Protein AF-A0A9P6Q912-F1 (afdb_monomer_lite)

Radius of gyration: 28.04 Å; chains: 1; bounding box: 73×40×48 Å

Organism: NCBI:txid1343610

Structure (mmCIF, N/CA/C/O backbone):
data_AF-A0A9P6Q912-F1
#
_entry.id   AF-A0A9P6Q912-F1
#
loop_
_atom_site.group_PDB
_atom_site.id
_atom_site.type_symbol
_atom_site.label_atom_id
_atom_site.label_alt_id
_atom_site.label_comp_id
_atom_site.label_asym_id
_atom_site.label_entity_id
_atom_site.label_seq_id
_atom_site.pdbx_PDB_ins_code
_atom_site.Cartn_x
_atom_site.Cartn_y
_atom_site.Cartn_z
_atom_site.occupancy
_atom_site.B_iso_or_equiv
_atom_site.auth_seq_id
_atom_site.auth_comp_id
_atom_site.auth_asym_id
_atom_site.auth_atom_id
_atom_site.pdbx_PDB_model_num
ATOM 1 N N . MET A 1 1 ? -23.968 -30.724 22.786 1.00 49.62 1 MET A N 1
ATOM 2 C CA . MET A 1 1 ? -22.893 -30.158 21.944 1.00 49.62 1 MET A CA 1
ATOM 3 C C . MET A 1 1 ? -22.633 -28.729 22.403 1.00 49.62 1 MET A C 1
ATOM 5 O O . MET A 1 1 ? -23.477 -27.882 22.161 1.00 49.62 1 MET A O 1
ATOM 9 N N . GLY A 1 2 ? -21.505 -28.492 23.082 1.00 57.62 2 GLY A N 1
ATOM 10 C CA . GLY A 1 2 ? -20.896 -27.159 23.206 1.00 57.62 2 GLY A CA 1
ATOM 11 C C . GLY A 1 2 ? -21.411 -26.204 24.291 1.00 57.62 2 GLY A C 1
ATOM 12 O O . GLY A 1 2 ? -21.671 -25.052 23.974 1.00 57.62 2 GLY A O 1
ATOM 13 N N . GLU A 1 3 ? -21.489 -26.625 25.555 1.00 60.38 3 GLU A N 1
ATOM 14 C CA . GLU A 1 3 ? -21.850 -25.753 26.697 1.00 60.38 3 GLU A CA 1
ATOM 15 C C . GLU A 1 3 ? -20.622 -25.309 27.532 1.00 60.38 3 GLU A C 1
ATOM 17 O O . GLU A 1 3 ? -20.737 -24.954 28.697 1.00 60.38 3 GLU A O 1
ATOM 22 N N . TYR A 1 4 ? -19.419 -25.338 26.936 1.00 69.75 4 TYR A N 1
ATOM 23 C CA . TYR A 1 4 ? -18.143 -25.006 27.604 1.00 69.75 4 TYR A CA 1
ATOM 24 C C . TYR A 1 4 ? -17.442 -23.760 27.038 1.00 69.75 4 TYR A C 1
ATOM 26 O O . TYR A 1 4 ? -16.314 -23.453 27.423 1.00 69.75 4 TYR A O 1
ATOM 34 N N . LEU A 1 5 ? -18.062 -23.045 26.092 1.00 78.38 5 LEU A N 1
ATOM 35 C CA . LEU A 1 5 ? -17.448 -21.870 25.473 1.00 78.38 5 LEU A CA 1
ATOM 36 C C . LEU A 1 5 ? -17.877 -20.597 26.208 1.00 78.38 5 LEU A C 1
ATOM 38 O O . LEU A 1 5 ? -18.986 -20.103 26.007 1.00 78.38 5 LEU A O 1
ATOM 42 N N . HIS A 1 6 ? -16.977 -20.037 27.016 1.00 82.69 6 HIS A N 1
ATOM 43 C CA . HIS A 1 6 ? -17.162 -18.701 27.578 1.00 82.69 6 HIS A CA 1
ATOM 44 C C . HIS A 1 6 ? -17.141 -17.662 26.454 1.00 82.69 6 HIS A C 1
ATOM 46 O O . HIS A 1 6 ? -16.102 -17.386 25.853 1.00 82.69 6 HIS A O 1
ATOM 52 N N . LYS A 1 7 ? -18.312 -17.100 26.149 1.00 87.38 7 LYS A N 1
ATOM 53 C CA . LYS A 1 7 ? -18.457 -16.029 25.166 1.00 87.38 7 LYS A CA 1
ATOM 54 C C . LYS A 1 7 ? -18.007 -14.708 25.776 1.00 87.38 7 LYS A C 1
ATOM 56 O O . LYS A 1 7 ? -18.707 -14.130 26.603 1.00 87.38 7 LYS A O 1
ATOM 61 N N . ASP A 1 8 ? -16.836 -14.241 25.359 1.00 92.31 8 ASP A N 1
ATOM 62 C CA . ASP A 1 8 ? -16.378 -12.893 25.677 1.00 92.31 8 ASP A CA 1
ATOM 63 C C . ASP A 1 8 ? -17.037 -11.883 24.716 1.00 92.31 8 ASP A C 1
ATOM 65 O O . ASP A 1 8 ? -16.787 -11.932 23.502 1.00 92.31 8 ASP A O 1
ATOM 69 N N . PRO A 1 9 ? -17.849 -10.935 25.222 1.00 93.88 9 PRO A N 1
ATOM 70 C CA . PRO A 1 9 ? -18.492 -9.929 24.385 1.00 93.88 9 PRO A CA 1
ATOM 71 C C . PRO A 1 9 ? -17.495 -9.020 23.650 1.00 93.88 9 PRO A C 1
ATOM 73 O O . PRO A 1 9 ? -17.844 -8.451 22.614 1.00 93.88 9 PRO A O 1
ATOM 76 N N . ALA A 1 10 ? -16.269 -8.844 24.152 1.00 93.62 10 ALA A N 1
ATOM 77 C CA . ALA A 1 10 ? -15.242 -8.057 23.476 1.00 93.62 10 ALA A CA 1
ATOM 78 C C . ALA A 1 10 ? -14.743 -8.762 22.207 1.00 93.62 10 ALA A C 1
ATOM 80 O O . ALA A 1 10 ? -14.629 -8.133 21.151 1.00 93.62 10 ALA A O 1
ATOM 81 N N . VAL A 1 11 ? -14.520 -10.076 22.288 1.00 93.50 11 VAL A N 1
ATOM 82 C CA . VAL A 1 11 ? -14.087 -10.891 21.146 1.00 93.50 11 VAL A CA 1
ATOM 83 C C . VAL A 1 11 ? -15.171 -10.919 20.073 1.00 93.50 11 VAL A C 1
ATOM 85 O O . VAL A 1 11 ? -14.879 -10.684 18.901 1.00 93.50 11 VAL A O 1
ATOM 88 N N . GLU A 1 12 ? -16.434 -11.112 20.454 1.00 94.12 12 GLU A N 1
ATOM 89 C CA . GLU A 1 12 ? -17.545 -11.137 19.494 1.00 94.12 12 GLU A CA 1
ATOM 90 C C . GLU A 1 12 ? -17.734 -9.791 18.778 1.00 94.12 12 GLU A C 1
ATOM 92 O O . GLU A 1 12 ? -17.965 -9.755 17.568 1.00 94.12 12 GLU A O 1
ATOM 97 N N . LYS A 1 13 ? -17.563 -8.667 19.486 1.00 93.69 13 LYS A N 1
ATOM 98 C CA . LYS A 1 13 ? -17.587 -7.328 18.873 1.00 93.69 13 LYS A CA 1
ATOM 99 C C . LYS A 1 13 ? -16.445 -7.128 17.882 1.00 93.69 13 LYS A C 1
ATOM 101 O O . LYS A 1 13 ? -16.669 -6.569 16.809 1.00 93.69 13 LYS A O 1
ATOM 106 N N . TRP A 1 14 ? -15.237 -7.576 18.221 1.00 94.25 14 TRP A N 1
ATOM 107 C CA . TRP A 1 14 ? -14.082 -7.470 17.330 1.00 94.25 14 TRP A CA 1
ATOM 108 C C . TRP A 1 14 ? -14.254 -8.317 16.064 1.00 94.25 14 TRP A C 1
ATOM 110 O O . TRP A 1 14 ? -14.008 -7.825 14.960 1.00 94.25 14 TRP A O 1
ATOM 120 N N . VAL A 1 15 ? -14.745 -9.553 16.206 1.00 95.00 15 VAL A N 1
ATOM 121 C CA . VAL A 1 15 ? -15.085 -10.415 15.064 1.00 95.00 15 VAL A CA 1
ATOM 122 C C . VAL A 1 15 ? -16.125 -9.725 14.181 1.00 95.00 15 VAL A C 1
ATOM 124 O O . VAL A 1 15 ? -15.889 -9.536 12.987 1.00 95.00 15 VAL A O 1
ATOM 127 N N . ARG A 1 16 ? -17.213 -9.223 14.777 1.00 94.94 16 ARG A N 1
ATOM 128 C CA . ARG A 1 16 ? -18.279 -8.522 14.050 1.00 94.94 16 ARG A CA 1
ATOM 129 C C . ARG A 1 16 ? -17.783 -7.267 13.327 1.00 94.94 16 ARG A C 1
ATOM 131 O O . ARG A 1 16 ? -18.227 -6.986 12.213 1.00 94.94 16 ARG A O 1
ATOM 138 N N . MET A 1 17 ? -16.858 -6.512 13.922 1.00 94.88 17 MET A N 1
ATOM 139 C CA . MET A 1 17 ? -16.237 -5.353 13.272 1.00 94.88 17 MET A CA 1
ATOM 140 C C . MET A 1 17 ? -15.485 -5.777 12.003 1.00 94.88 17 MET A C 1
ATOM 142 O O . MET A 1 17 ? -15.665 -5.166 10.953 1.00 94.88 17 MET A O 1
ATOM 146 N N . ARG A 1 18 ? -14.678 -6.841 12.076 1.00 95.19 18 ARG A N 1
ATOM 14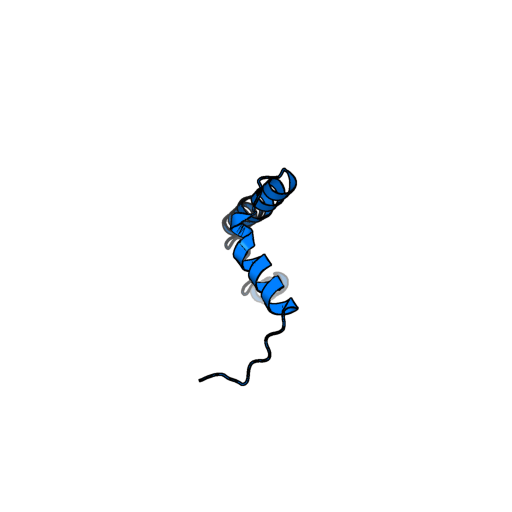7 C CA . 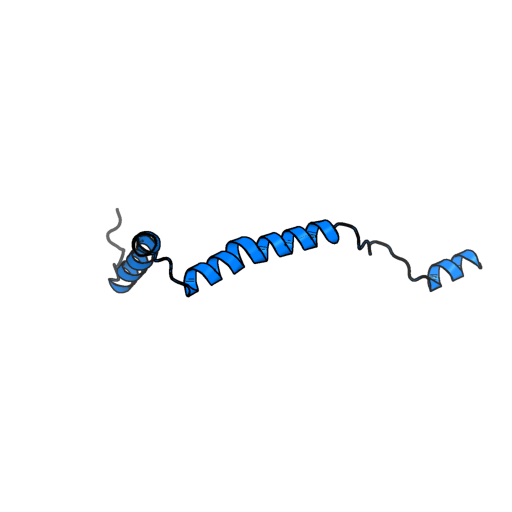ARG A 1 18 ? -13.903 -7.333 10.928 1.00 95.19 18 ARG A CA 1
ATOM 148 C C . ARG A 1 18 ? -14.793 -7.856 9.810 1.00 95.19 18 ARG A C 1
ATOM 150 O O . ARG A 1 18 ? -14.583 -7.492 8.655 1.00 95.19 18 ARG A O 1
ATOM 157 N N . GLU A 1 19 ? -15.793 -8.659 10.146 1.00 95.19 19 GLU A N 1
ATOM 158 C CA . GLU A 1 19 ? -16.717 -9.238 9.165 1.00 95.19 19 GLU A CA 1
ATOM 159 C C . GLU A 1 19 ? -17.551 -8.165 8.451 1.00 95.19 19 GLU A C 1
ATOM 161 O O . GLU A 1 19 ? -17.794 -8.256 7.250 1.00 95.19 19 GLU A O 1
ATOM 166 N N . SER A 1 20 ? -17.926 -7.094 9.156 1.00 95.00 20 SER A N 1
ATOM 167 C CA . SER A 1 20 ? -18.711 -5.990 8.586 1.00 95.00 20 SER A CA 1
ATOM 168 C C . SER A 1 20 ? -17.876 -4.908 7.882 1.00 95.00 20 SER A C 1
ATOM 170 O O . SER A 1 20 ? -18.436 -3.906 7.427 1.00 95.00 20 SER A O 1
ATOM 172 N N . THR A 1 21 ? -16.559 -5.097 7.724 1.00 92.81 21 THR A N 1
ATOM 173 C CA . THR A 1 21 ? -15.656 -4.098 7.114 1.00 92.81 21 THR A CA 1
ATOM 174 C C . THR A 1 21 ? -16.083 -3.715 5.697 1.00 92.81 21 THR A C 1
ATOM 176 O O . THR A 1 21 ? -16.075 -2.536 5.350 1.00 92.81 21 THR A O 1
ATOM 179 N N . ALA A 1 22 ? -16.495 -4.690 4.880 1.00 89.94 22 ALA A N 1
ATOM 180 C CA . ALA A 1 22 ? -16.884 -4.443 3.490 1.00 89.94 22 ALA A CA 1
ATOM 181 C C . ALA A 1 22 ? -18.152 -3.578 3.382 1.00 89.94 22 ALA A C 1
ATOM 183 O O . ALA A 1 22 ? -18.247 -2.730 2.500 1.00 89.94 22 ALA A O 1
ATOM 184 N N . GLN A 1 23 ? -19.097 -3.749 4.313 1.00 94.69 23 GLN A N 1
ATOM 185 C CA . GLN A 1 23 ? -20.354 -2.990 4.347 1.00 94.69 23 GLN A CA 1
ATOM 186 C C . GLN A 1 23 ? -20.127 -1.514 4.696 1.00 94.69 23 GLN A C 1
ATOM 188 O O . GLN A 1 23 ? -20.853 -0.645 4.225 1.00 94.69 23 GLN A O 1
ATOM 193 N N . HIS A 1 24 ? -19.103 -1.225 5.502 1.00 93.56 24 HIS A N 1
ATOM 194 C CA . HIS A 1 24 ? -18.783 0.127 5.968 1.00 93.56 24 HIS A CA 1
ATOM 195 C C . HIS A 1 24 ? -17.614 0.761 5.204 1.00 93.56 24 HIS A C 1
ATOM 197 O O . HIS A 1 24 ? -17.112 1.822 5.588 1.00 93.56 24 HIS A O 1
ATOM 203 N N . PHE A 1 25 ? -17.151 0.123 4.128 1.00 94.38 25 PHE A N 1
ATOM 204 C CA . PHE A 1 25 ? -16.046 0.637 3.340 1.00 94.38 25 PHE A CA 1
ATOM 205 C C . PHE A 1 25 ? -16.442 1.926 2.609 1.00 94.38 25 PHE A C 1
ATOM 207 O O . PHE A 1 25 ? -17.525 2.048 2.040 1.00 94.38 25 PHE A O 1
ATOM 214 N N . ARG A 1 26 ? -15.529 2.902 2.598 1.00 94.31 26 ARG A N 1
ATOM 215 C CA . ARG A 1 26 ? -15.707 4.173 1.888 1.00 94.31 26 ARG A CA 1
ATOM 216 C C . ARG A 1 26 ? -14.491 4.487 1.031 1.00 94.31 26 ARG A C 1
ATOM 218 O O . ARG A 1 26 ? -13.346 4.377 1.482 1.00 94.31 26 ARG A O 1
ATOM 225 N N . TRP A 1 27 ? -14.756 4.973 -0.177 1.00 94.94 27 TRP A N 1
ATOM 226 C CA . TRP A 1 27 ? -13.750 5.513 -1.086 1.00 94.94 27 TRP A CA 1
ATOM 227 C C . TRP A 1 27 ? -13.272 6.879 -0.594 1.00 94.94 27 TRP A C 1
ATOM 229 O O . TRP A 1 27 ? -13.778 7.925 -0.987 1.00 94.94 27 TRP A O 1
ATOM 239 N N . SER A 1 28 ? -12.308 6.863 0.321 1.00 95.12 28 SER A N 1
ATOM 240 C CA . SER A 1 28 ? -11.591 8.062 0.748 1.00 95.12 28 SER A CA 1
ATOM 241 C C . SER A 1 28 ? -10.307 8.232 -0.072 1.00 95.12 28 SER A C 1
ATOM 243 O O . SER A 1 28 ? -9.732 7.232 -0.516 1.00 95.12 28 SER A O 1
ATOM 245 N N . PRO A 1 29 ? -9.783 9.461 -0.223 1.00 95.44 29 PRO A N 1
ATOM 246 C CA . PRO A 1 29 ? -8.506 9.684 -0.904 1.00 95.44 29 PRO A CA 1
ATOM 247 C C . PRO A 1 29 ? -7.356 8.863 -0.305 1.00 95.44 29 PRO A C 1
ATOM 249 O O . PRO A 1 29 ? -6.474 8.408 -1.027 1.00 95.44 29 PRO A O 1
ATOM 252 N N . ARG A 1 30 ? -7.382 8.624 1.013 1.00 94.81 30 ARG A N 1
ATOM 253 C CA . ARG A 1 30 ? -6.410 7.763 1.696 1.00 94.81 30 ARG A CA 1
ATOM 254 C C . ARG A 1 30 ? -6.529 6.307 1.238 1.00 94.81 30 ARG A C 1
ATOM 256 O O . ARG A 1 30 ? -5.523 5.718 0.859 1.00 94.81 30 ARG A O 1
ATOM 263 N N . ASN A 1 31 ? -7.743 5.754 1.230 1.00 94.81 31 ASN A N 1
ATOM 264 C CA . ASN A 1 31 ? -7.979 4.358 0.854 1.00 94.81 31 ASN A CA 1
ATOM 265 C C . ASN A 1 31 ? -7.653 4.112 -0.621 1.00 94.81 31 ASN A C 1
ATOM 267 O O . ASN A 1 31 ? -7.008 3.120 -0.941 1.00 94.81 31 ASN A O 1
ATOM 271 N N . ILE A 1 32 ? -8.027 5.043 -1.506 1.00 96.12 32 ILE A N 1
ATOM 272 C CA . ILE A 1 32 ? -7.719 4.958 -2.940 1.00 96.12 32 ILE A CA 1
ATOM 273 C C . ILE A 1 32 ? -6.204 4.923 -3.169 1.00 96.12 32 ILE A C 1
ATOM 275 O O . ILE A 1 32 ? -5.730 4.095 -3.939 1.00 96.12 32 ILE A O 1
ATOM 279 N N . ARG A 1 33 ? -5.426 5.764 -2.470 1.00 96.38 33 ARG A N 1
ATOM 280 C CA . ARG A 1 33 ? -3.956 5.746 -2.568 1.00 96.38 33 ARG A CA 1
ATOM 281 C C . ARG A 1 33 ? -3.371 4.411 -2.121 1.00 96.38 33 ARG A C 1
ATOM 283 O O . ARG A 1 33 ? -2.525 3.865 -2.820 1.00 96.38 33 ARG A O 1
ATOM 290 N N . SER A 1 34 ? -3.825 3.876 -0.986 1.00 96.00 34 SER A N 1
ATOM 291 C CA . SER A 1 34 ? -3.357 2.579 -0.486 1.00 96.00 34 SER A CA 1
ATOM 292 C C . SER A 1 34 ? -3.703 1.436 -1.440 1.00 96.00 34 SER A C 1
ATOM 294 O O . SER A 1 34 ? -2.844 0.605 -1.719 1.00 96.00 34 SER A O 1
ATOM 296 N N . ILE A 1 35 ? -4.926 1.421 -1.977 1.00 96.00 35 ILE A N 1
ATOM 297 C CA . ILE A 1 35 ? -5.381 0.406 -2.935 1.00 96.00 35 ILE A CA 1
ATOM 298 C C . ILE A 1 35 ? -4.607 0.518 -4.248 1.00 96.00 35 ILE A C 1
ATOM 300 O O . ILE A 1 35 ? -4.135 -0.491 -4.754 1.00 96.00 35 ILE A O 1
ATOM 304 N N . GLY A 1 36 ? -4.422 1.725 -4.784 1.00 96.88 36 GLY A N 1
ATOM 305 C CA . GLY A 1 36 ? -3.651 1.928 -6.010 1.00 96.88 36 GLY A CA 1
ATOM 306 C C . GLY A 1 36 ? -2.191 1.511 -5.845 1.00 96.88 36 GLY A C 1
ATOM 307 O O . GLY A 1 36 ? -1.648 0.806 -6.692 1.00 96.88 36 GLY A O 1
ATOM 308 N N . LEU A 1 37 ? -1.562 1.883 -4.726 1.00 97.25 37 LEU A N 1
ATOM 309 C CA . LEU A 1 37 ? -0.161 1.560 -4.477 1.00 97.25 37 LEU A CA 1
ATOM 310 C C . LEU A 1 37 ? 0.049 0.055 -4.274 1.00 97.25 37 LEU A C 1
ATOM 312 O O . LEU A 1 37 ? 0.866 -0.543 -4.966 1.00 97.25 37 LEU A O 1
ATOM 316 N N . LEU A 1 38 ? -0.696 -0.567 -3.359 1.00 96.62 38 LEU A N 1
ATOM 317 C CA . LEU A 1 38 ? -0.494 -1.977 -3.009 1.00 96.62 38 LEU A CA 1
ATOM 318 C C . LEU A 1 38 ? -1.158 -2.943 -3.994 1.00 96.62 38 LEU A C 1
ATOM 320 O O . LEU A 1 38 ? -0.657 -4.042 -4.194 1.00 96.62 38 LEU A O 1
ATOM 324 N N . GLY A 1 39 ? -2.278 -2.549 -4.596 1.00 96.06 39 GLY A N 1
ATOM 325 C CA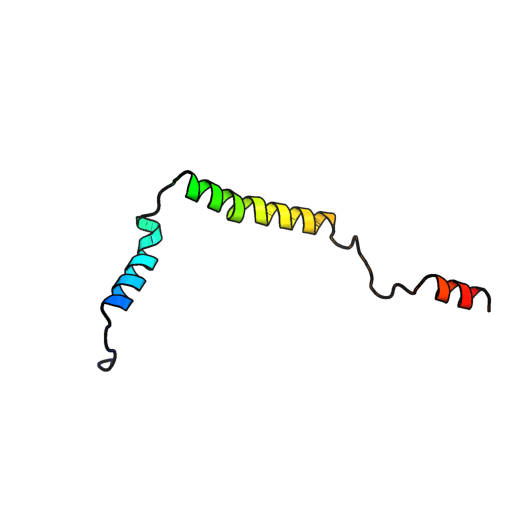 . GLY A 1 39 ? -3.045 -3.394 -5.508 1.00 96.06 39 GLY A CA 1
ATOM 326 C C . GLY A 1 39 ? -2.591 -3.315 -6.962 1.00 96.06 39 GLY A C 1
ATOM 327 O O . GLY A 1 39 ? -2.808 -4.269 -7.700 1.00 96.06 39 GLY A O 1
ATOM 328 N N . LEU A 1 40 ? -1.959 -2.212 -7.382 1.00 96.75 40 LEU A N 1
ATOM 329 C CA . LEU A 1 40 ? -1.579 -2.013 -8.783 1.00 96.75 40 LEU A CA 1
ATOM 330 C C . LEU A 1 40 ? -0.101 -1.669 -8.951 1.00 96.75 40 LEU A C 1
ATOM 332 O O . LEU A 1 40 ? 0.603 -2.387 -9.653 1.00 96.75 40 LEU A O 1
ATOM 336 N N . VAL A 1 41 ? 0.390 -0.617 -8.292 1.00 97.88 41 VAL A N 1
ATOM 337 C CA . VAL A 1 41 ? 1.765 -0.131 -8.511 1.00 97.88 41 VAL A CA 1
ATOM 338 C C . VAL A 1 41 ? 2.801 -1.172 -8.092 1.00 97.88 41 VAL A C 1
ATOM 340 O O . VAL A 1 41 ? 3.709 -1.471 -8.862 1.00 97.88 41 VAL A O 1
ATOM 343 N N . VAL A 1 42 ? 2.662 -1.746 -6.895 1.00 97.69 42 VAL A N 1
ATOM 344 C CA . VAL A 1 42 ? 3.619 -2.735 -6.378 1.00 97.69 42 VAL A CA 1
ATOM 345 C C . VAL A 1 42 ? 3.622 -4.018 -7.223 1.00 97.69 42 VAL A C 1
ATOM 347 O O . VAL A 1 42 ? 4.703 -4.397 -7.677 1.00 97.69 42 VAL A O 1
ATOM 350 N N . PRO A 1 43 ? 2.477 -4.669 -7.518 1.00 97.38 43 PRO A N 1
ATOM 351 C CA . PRO A 1 43 ? 2.465 -5.860 -8.367 1.00 97.38 43 PRO A CA 1
ATOM 352 C C . PRO A 1 43 ? 2.971 -5.595 -9.788 1.00 97.38 43 PRO A C 1
ATOM 354 O O . PRO A 1 43 ? 3.748 -6.391 -10.308 1.00 97.38 43 PRO A O 1
ATOM 357 N N . ALA A 1 44 ? 2.589 -4.472 -10.405 1.00 97.44 44 ALA A N 1
ATOM 358 C CA . ALA A 1 44 ? 3.055 -4.121 -11.745 1.00 97.44 44 ALA A CA 1
ATOM 359 C C . ALA A 1 44 ? 4.567 -3.858 -11.770 1.00 97.44 44 ALA A C 1
ATOM 361 O O . ALA A 1 44 ? 5.257 -4.338 -12.667 1.00 97.44 44 ALA A O 1
ATOM 362 N N . GLY A 1 45 ? 5.096 -3.148 -10.768 1.00 97.44 45 GLY A N 1
ATOM 363 C CA . GLY A 1 45 ? 6.530 -2.906 -10.632 1.00 97.44 45 GLY A CA 1
ATOM 364 C C . GLY A 1 45 ? 7.319 -4.199 -10.428 1.00 97.44 45 GLY A C 1
ATOM 365 O O . GLY A 1 45 ? 8.333 -4.406 -11.089 1.00 97.44 45 GLY A O 1
ATOM 366 N N . LEU A 1 46 ? 6.829 -5.101 -9.572 1.00 97.06 46 LEU A N 1
ATOM 367 C CA . LEU A 1 46 ? 7.444 -6.414 -9.366 1.00 97.06 46 LEU A CA 1
ATOM 368 C C . LEU A 1 46 ? 7.418 -7.264 -10.636 1.00 97.06 46 LEU A C 1
ATOM 370 O O . LEU A 1 46 ? 8.428 -7.872 -10.974 1.00 97.06 46 LEU A O 1
ATOM 374 N N . LEU A 1 47 ? 6.295 -7.283 -11.355 1.00 96.38 47 LEU A N 1
ATOM 375 C CA . LEU A 1 47 ? 6.175 -8.029 -12.604 1.00 96.38 47 LEU A CA 1
ATOM 376 C C . LEU A 1 47 ? 7.110 -7.469 -13.680 1.00 96.38 47 LEU A C 1
ATOM 378 O O . LEU A 1 47 ? 7.802 -8.236 -14.341 1.00 96.38 47 LEU A O 1
ATOM 382 N N . TYR A 1 48 ? 7.190 -6.145 -13.814 1.00 96.81 48 TYR A N 1
ATOM 383 C CA . TYR A 1 48 ? 8.117 -5.497 -14.738 1.00 96.81 48 TYR A CA 1
ATOM 384 C C . TYR A 1 48 ? 9.574 -5.856 -14.429 1.00 96.81 48 TYR A C 1
ATOM 386 O O . TYR A 1 48 ? 10.306 -6.289 -15.317 1.00 96.81 48 TYR A O 1
ATOM 394 N N . LEU A 1 49 ? 9.984 -5.734 -13.162 1.00 95.69 49 LEU A N 1
ATOM 395 C CA . LEU A 1 49 ? 11.329 -6.116 -12.733 1.00 95.69 49 LEU A CA 1
ATOM 396 C C . LEU A 1 49 ? 11.584 -7.607 -12.967 1.00 95.69 49 LEU A C 1
ATOM 398 O O . LEU A 1 49 ? 12.657 -7.975 -13.430 1.00 95.69 49 LEU A O 1
ATOM 402 N N . SER A 1 50 ? 10.600 -8.460 -12.685 1.00 94.50 50 SER A N 1
ATOM 403 C CA . SER A 1 50 ? 10.720 -9.893 -12.924 1.00 94.50 50 SER A CA 1
ATOM 404 C C . SER A 1 50 ? 10.976 -10.190 -14.395 1.00 94.50 50 SER A C 1
ATOM 406 O O . SER A 1 50 ? 11.838 -11.004 -14.675 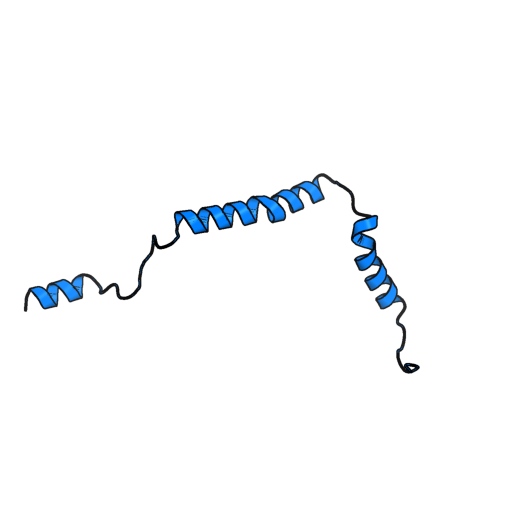1.00 94.50 50 SER A O 1
ATOM 408 N N . VAL A 1 51 ? 10.259 -9.549 -15.321 1.00 94.56 51 VAL A N 1
ATOM 409 C CA . VAL A 1 51 ? 10.428 -9.781 -16.764 1.00 94.56 51 VAL A CA 1
ATOM 410 C C . VAL A 1 51 ? 11.764 -9.229 -17.267 1.00 94.56 51 VAL A C 1
ATOM 412 O O . VAL A 1 51 ? 12.469 -9.919 -17.994 1.00 94.56 51 VAL A O 1
ATOM 415 N N . GLU A 1 52 ? 12.139 -8.014 -16.867 1.00 93.56 52 GLU A N 1
ATOM 416 C CA . GLU A 1 52 ? 13.373 -7.360 -17.331 1.00 93.56 52 GLU A CA 1
ATOM 417 C C . GLU A 1 52 ? 14.646 -8.052 -16.818 1.00 93.56 52 GLU A C 1
ATOM 419 O O . GLU A 1 52 ? 15.680 -8.072 -17.490 1.00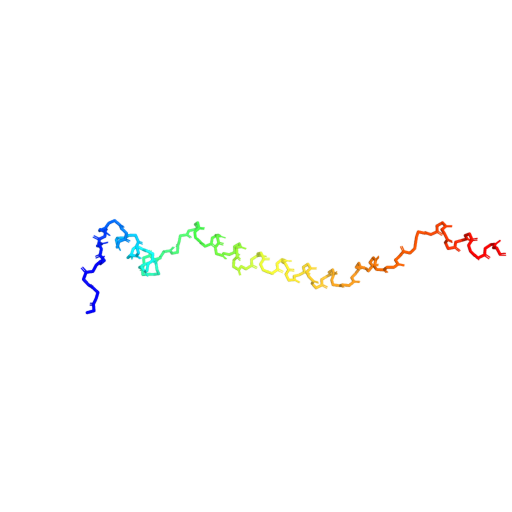 93.56 52 GLU A O 1
ATOM 424 N N . TYR A 1 53 ? 14.592 -8.607 -15.609 1.00 91.44 53 TYR A N 1
ATOM 425 C CA . TYR A 1 53 ? 15.742 -9.234 -14.966 1.00 91.44 53 TYR A CA 1
ATOM 426 C C . TYR A 1 53 ? 15.680 -10.763 -14.964 1.00 91.44 53 TYR A C 1
ATOM 428 O O . TYR A 1 53 ? 16.591 -11.391 -14.413 1.00 91.44 53 TYR A O 1
ATOM 436 N N . ASP A 1 54 ? 14.678 -11.375 -15.607 1.00 86.44 54 ASP A N 1
ATOM 437 C CA . ASP A 1 54 ? 14.618 -12.831 -15.724 1.00 86.44 54 ASP A CA 1
ATOM 438 C C . ASP A 1 54 ? 15.849 -13.336 -16.486 1.00 86.44 54 ASP A C 1
ATOM 440 O O . ASP A 1 54 ? 16.134 -12.914 -17.607 1.00 86.44 54 ASP A O 1
ATOM 444 N N . ARG A 1 55 ? 16.626 -14.221 -15.850 1.00 76.25 55 ARG A N 1
ATOM 445 C CA . ARG A 1 55 ? 17.845 -14.864 -16.395 1.00 76.25 55 ARG A CA 1
ATOM 446 C C . ARG A 1 55 ? 18.978 -13.929 -16.832 1.00 76.25 55 ARG A C 1
ATOM 448 O O . ARG A 1 55 ? 20.031 -14.418 -17.240 1.00 76.25 55 ARG A O 1
ATOM 455 N N . LYS A 1 56 ? 18.818 -12.610 -16.697 1.00 79.19 56 LYS A N 1
ATOM 456 C CA . LYS A 1 56 ? 19.860 -11.613 -16.997 1.00 79.19 56 LYS A CA 1
ATOM 457 C C . LYS A 1 56 ? 21.113 -11.843 -16.161 1.00 79.19 56 LYS A C 1
ATOM 459 O O . LYS A 1 56 ? 22.234 -11.614 -16.612 1.00 79.19 56 LYS A O 1
ATOM 464 N N . PHE A 1 57 ? 20.921 -12.342 -14.948 1.00 77.94 57 PHE A N 1
ATOM 465 C CA . PHE A 1 57 ? 21.997 -12.672 -14.040 1.00 77.94 57 PHE A CA 1
ATOM 466 C C . PHE A 1 57 ? 22.076 -14.181 -13.829 1.00 77.94 57 PHE A C 1
ATOM 468 O O . PHE A 1 57 ? 21.324 -14.757 -13.048 1.00 77.94 57 PHE A O 1
ATOM 475 N N . ASN A 1 58 ? 23.016 -14.822 -14.524 1.00 72.94 58 ASN A N 1
ATOM 476 C CA . ASN A 1 58 ? 23.406 -16.198 -14.251 1.00 72.94 58 ASN A CA 1
ATOM 477 C C . ASN A 1 58 ? 24.786 -16.213 -13.584 1.00 72.94 58 ASN A C 1
ATOM 479 O O . ASN A 1 58 ? 25.819 -16.016 -14.230 1.00 72.94 58 ASN A O 1
ATOM 483 N N . TRP A 1 59 ? 24.787 -16.402 -12.267 1.00 78.19 59 TRP A N 1
ATOM 484 C CA . TRP A 1 59 ? 26.001 -16.540 -11.462 1.00 78.19 59 TRP A CA 1
ATOM 485 C C . TRP A 1 59 ? 26.358 -18.003 -11.181 1.00 78.19 59 TRP A C 1
ATOM 487 O O . TRP A 1 59 ? 27.353 -18.268 -10.507 1.00 78.19 59 TRP A O 1
ATOM 497 N N . ALA A 1 60 ? 25.574 -18.960 -11.687 1.00 75.81 60 ALA A N 1
ATOM 498 C CA . ALA A 1 60 ? 25.850 -20.372 -11.479 1.00 75.81 60 ALA A CA 1
ATOM 499 C C . ALA A 1 60 ? 27.147 -20.766 -12.204 1.00 75.81 60 ALA A C 1
ATOM 501 O O . ALA A 1 60 ? 27.312 -20.508 -13.394 1.00 75.81 60 ALA A O 1
ATOM 502 N N . ALA A 1 61 ? 28.077 -21.372 -11.461 1.00 71.38 61 ALA A N 1
ATOM 503 C CA . ALA A 1 61 ? 29.370 -21.867 -11.944 1.00 71.38 61 ALA A CA 1
ATOM 504 C C . ALA A 1 61 ? 30.292 -20.831 -12.628 1.00 71.38 61 ALA A C 1
ATOM 506 O O . ALA A 1 61 ? 31.226 -21.218 -13.333 1.00 71.38 61 ALA A O 1
ATOM 507 N N . LYS A 1 62 ? 30.103 -19.520 -12.396 1.00 75.06 62 LYS A N 1
ATOM 508 C CA . LYS A 1 62 ? 31.078 -18.512 -12.845 1.00 75.06 62 LYS A CA 1
ATOM 509 C C . LYS A 1 62 ? 32.409 -18.714 -12.111 1.00 75.06 62 LYS A C 1
ATOM 511 O O . LYS A 1 62 ? 32.538 -18.345 -10.946 1.00 75.06 62 LYS A O 1
ATOM 516 N N . ARG A 1 63 ? 33.405 -19.286 -12.798 1.00 72.25 63 ARG A N 1
ATOM 517 C CA . ARG A 1 63 ? 34.789 -19.334 -12.307 1.00 72.25 63 ARG A CA 1
ATOM 518 C C . ARG A 1 63 ? 35.369 -17.912 -12.277 1.00 72.25 63 ARG A C 1
ATOM 520 O O . ARG A 1 63 ? 35.086 -17.127 -13.187 1.00 72.25 63 ARG A O 1
ATOM 527 N N . PRO A 1 64 ? 36.180 -17.555 -11.269 1.00 74.12 64 PRO A N 1
ATOM 528 C CA . PRO A 1 64 ? 36.915 -16.300 -11.295 1.00 74.12 64 PRO A CA 1
ATOM 529 C C . PRO A 1 64 ? 37.879 -16.306 -12.487 1.00 74.12 64 PRO A C 1
ATOM 531 O O . PRO A 1 64 ? 38.636 -17.258 -12.676 1.00 74.12 64 PRO A O 1
ATOM 534 N N . THR A 1 65 ? 37.871 -15.238 -13.285 1.00 70.94 65 THR A N 1
ATOM 535 C CA . THR A 1 65 ? 38.618 -15.130 -14.553 1.00 70.94 65 THR A CA 1
ATOM 536 C C . THR A 1 65 ? 40.110 -15.459 -14.413 1.00 70.94 65 THR A C 1
ATOM 538 O O . THR A 1 65 ? 40.710 -15.999 -15.336 1.00 70.94 65 THR A O 1
ATOM 541 N N . ALA A 1 66 ? 40.700 -15.184 -13.243 1.00 68.88 66 ALA A N 1
ATOM 542 C CA . ALA A 1 66 ? 42.097 -15.492 -12.937 1.00 68.88 66 ALA A CA 1
ATOM 543 C C . ALA A 1 66 ? 42.415 -17.000 -12.9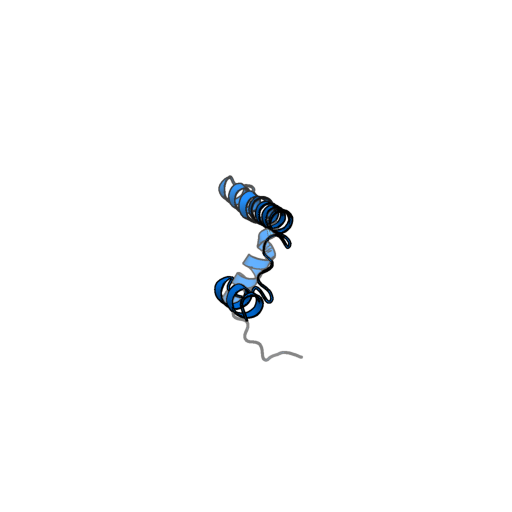61 1.00 68.88 66 ALA A C 1
ATOM 545 O O . ALA A 1 66 ? 43.492 -17.384 -13.398 1.00 68.88 66 ALA A O 1
ATOM 546 N N . THR A 1 67 ? 41.476 -17.852 -12.535 1.00 68.38 67 THR A N 1
ATOM 547 C CA . THR A 1 67 ? 41.675 -19.315 -12.513 1.00 68.38 67 THR A CA 1
ATOM 548 C C . THR A 1 67 ? 41.571 -19.959 -13.892 1.00 68.38 67 THR A C 1
ATOM 550 O O . THR A 1 67 ? 42.243 -20.949 -14.131 1.00 68.38 67 THR A O 1
ATOM 553 N N . VAL A 1 68 ? 40.783 -19.383 -14.810 1.00 70.25 68 VAL A N 1
ATOM 554 C CA . VAL A 1 68 ? 40.659 -19.883 -16.192 1.00 70.25 68 VAL A CA 1
ATOM 555 C C . VAL A 1 68 ? 41.937 -19.611 -16.987 1.00 70.25 68 VAL A C 1
ATOM 557 O O . VAL A 1 68 ? 42.428 -20.507 -17.655 1.00 70.25 68 VAL A O 1
ATOM 560 N N . LYS A 1 69 ? 42.520 -18.409 -16.856 1.00 69.69 69 LYS A N 1
ATOM 561 C CA . LYS A 1 69 ? 43.794 -18.080 -17.520 1.00 69.69 69 LYS A CA 1
ATOM 562 C C . LYS A 1 69 ? 44.941 -18.983 -17.067 1.00 69.69 69 LYS A C 1
ATOM 564 O O . LYS A 1 69 ? 45.688 -19.479 -17.892 1.00 69.69 69 LYS A O 1
ATOM 569 N N . ALA A 1 70 ? 45.029 -19.255 -15.765 1.00 68.94 70 ALA A N 1
ATOM 570 C CA . ALA A 1 70 ? 46.069 -20.122 -15.215 1.00 68.94 70 ALA A CA 1
ATOM 571 C C . ALA A 1 70 ? 45.996 -21.586 -15.701 1.00 68.94 70 ALA A C 1
ATOM 573 O O . ALA A 1 70 ? 47.000 -22.282 -15.625 1.00 68.94 70 ALA A O 1
ATOM 574 N N . GLU A 1 71 ? 44.831 -22.056 -16.160 1.00 64.19 71 GLU A N 1
ATOM 575 C CA . GLU A 1 71 ? 44.636 -23.402 -16.727 1.00 64.19 71 GLU A CA 1
ATOM 576 C C . GLU A 1 71 ? 44.896 -23.430 -18.248 1.00 64.19 71 GLU A C 1
ATOM 578 O O . GLU A 1 71 ? 45.244 -24.471 -18.785 1.00 64.19 71 GLU A O 1
ATOM 583 N N . GLU A 1 72 ? 44.749 -22.295 -18.942 1.00 67.50 72 GLU A N 1
ATOM 584 C CA . GLU A 1 72 ? 45.036 -22.145 -20.381 1.00 67.50 72 GLU A CA 1
ATOM 585 C C . GLU A 1 72 ? 46.538 -21.928 -20.660 1.00 67.50 72 GLU A C 1
ATOM 587 O O . GLU A 1 72 ? 47.034 -22.307 -21.719 1.00 67.50 72 GLU A O 1
ATOM 592 N N . ASP A 1 73 ? 47.259 -21.354 -19.691 1.00 64.00 73 ASP A N 1
ATOM 593 C CA . ASP A 1 73 ? 48.700 -21.076 -19.746 1.00 64.00 73 ASP A CA 1
ATOM 594 C C . ASP A 1 73 ? 49.585 -22.234 -19.202 1.00 64.00 73 ASP A C 1
ATOM 596 O O . ASP A 1 73 ? 50.807 -22.072 -19.109 1.00 64.00 73 ASP A O 1
ATOM 600 N N . ALA A 1 74 ? 48.995 -23.377 -18.815 1.00 60.09 74 ALA A N 1
ATOM 601 C CA . ALA A 1 74 ? 49.662 -24.554 -18.227 1.00 60.09 74 ALA A CA 1
ATOM 602 C C . ALA A 1 74 ? 49.638 -25.775 -19.162 1.00 60.09 74 ALA A C 1
ATOM 604 O O . ALA A 1 74 ? 50.655 -26.509 -19.179 1.00 60.09 74 ALA A O 1
#

pLDDT: mean 86.14, std 12.68, range [49.62, 97.88]

Foldseek 3Di:
DDPPDDDDPVVVVVVVCVVCCVVPDDPDPVVVVVCCVPVPVVVVVVVVCCVVCPVVDDPPPDDDPVVVVVVVVD

Sequence (74 aa):
MGEYLHKDPAVEKWVRMRESTAQHFRWSPRNIRSIGLLGLVVPAGLLYLSVEYDRKFNWAAKRPTATVKAEEDA

Secondary structure (DSSP, 8-state):
--------HHHHHHHHHHHTTTTT----HHHHHHHHIIIIIHHHHHHHHHHHHTTT---TT---HHHHHHHH--